Protein AF-A0A7T8JX07-F1 (afdb_monomer)

Radius of gyration: 22.48 Å; Cα contacts (8 Å, |Δi|>4): 194; chains: 1; bounding box: 48×42×62 Å

Secondary structure (DSSP, 8-state):
---PPPP-------PPPTTSHHHHHHHHHHHHHHHHHTTPEEETTEEE-STT-EEEGGGTEEEEEEEEEEEEEETTEEEEEEEEEEEEEESS-HHHHHHHHHHH-S-HHHHHHHHHTT-EEEETTTTEEEE-----SS--TT-EE---STT---EEHHHHHHTT-

Foldseek 3Di:
DPPDDDDDDDDDDDDDDPPDPVVQVVVVVVVVVVLVVVVFDDDPQWTWDPVPKDDDPVVQKIKTKTWDWDWDDDDPDIDIDIDIDIDIDGNDDLVNQLVVQVVVDVDSQVSSCVVQAQDWDADPLVRDIDHHNDDDPPDDQQDWDQDPPDPDGIDGNVVVSVVSD

Organism: Caligus rogercresseyi (NCBI:txid217165)

Mean predicted aligned error: 7.38 Å

InterPro domains:
  IPR003100 PAZ domain [PF02170] (105-160)
  IPR003100 PAZ domain [PS50821] (92-165)
  IPR036085 PAZ domain superfamily [SSF101690] (10-150)

Solvent-accessible surface area (backbone atoms only — not comparable to full-atom values): 10224 Å² total; per-residue (Å²): 133,88,82,72,86,79,86,82,87,86,75,93,85,75,85,83,47,93,84,39,72,66,43,58,52,51,52,52,53,51,50,50,54,52,42,52,72,70,67,34,42,71,54,94,89,29,37,27,28,74,87,70,45,46,76,40,74,96,73,42,32,33,37,22,46,32,37,44,66,49,77,45,77,54,96,93,44,82,44,76,48,78,41,87,40,69,50,79,41,69,66,69,50,72,67,59,54,43,52,51,27,43,74,74,31,99,50,40,65,64,41,35,48,73,71,41,54,74,39,79,48,71,42,85,66,76,61,48,74,46,68,34,83,76,80,74,86,88,64,55,61,80,40,67,47,76,43,99,58,92,89,42,70,62,44,34,49,54,64,55,52,66,77,58,100

Sequence (165 aa):
ADGKIIEVTMKFIRELSPMDYSYLQFFNIILRRCMEKLDLQVLDRNYYDPKAKIILNDLHLELWPGYVTSIRRHENELLLCCEISNKILRTDTVYVQLRSAAQSSGDVKSGAAKLLLGEIVITRYNNRTYKIDDIDWNSSPSSTFPVSIKKVTSIKFNSYVVLKE

pLDDT: mean 88.53, std 8.46, range [49.94, 96.88]

Structure (mmCIF, N/CA/C/O backbone):
data_AF-A0A7T8JX07-F1
#
_entry.id   AF-A0A7T8JX07-F1
#
loop_
_atom_site.group_PDB
_atom_site.id
_atom_site.type_symbol
_atom_site.label_atom_id
_atom_site.label_alt_id
_atom_site.label_comp_id
_atom_site.label_asym_id
_atom_site.label_entity_id
_atom_site.label_seq_id
_atom_site.pdbx_PDB_ins_code
_atom_site.Cartn_x
_atom_site.Cartn_y
_atom_site.Cartn_z
_atom_site.occupancy
_atom_site.B_iso_or_equiv
_atom_site.auth_seq_id
_atom_site.auth_comp_id
_atom_site.auth_asym_id
_atom_site.auth_atom_id
_atom_site.pdbx_PDB_model_num
ATOM 1 N N . ALA A 1 1 ? 10.298 -23.480 20.220 1.00 49.94 1 ALA A N 1
ATOM 2 C CA . ALA A 1 1 ? 9.208 -22.976 21.075 1.00 49.94 1 ALA A CA 1
ATOM 3 C C . ALA A 1 1 ? 9.449 -23.589 22.439 1.00 49.94 1 ALA A C 1
ATOM 5 O O . ALA A 1 1 ? 9.231 -24.779 22.603 1.00 49.94 1 ALA A O 1
ATOM 6 N N . ASP A 1 2 ? 10.032 -22.819 23.354 1.00 68.19 2 ASP A N 1
ATOM 7 C CA . ASP A 1 2 ? 10.810 -23.347 24.488 1.00 68.19 2 ASP A CA 1
ATOM 8 C C . ASP A 1 2 ? 9.966 -23.828 25.679 1.00 68.19 2 ASP A C 1
ATOM 10 O O . ASP A 1 2 ? 10.462 -23.853 26.799 1.00 68.19 2 ASP A O 1
ATOM 14 N N . GLY A 1 3 ? 8.687 -24.170 25.476 1.00 80.50 3 GLY A N 1
ATOM 15 C CA . GLY A 1 3 ? 7.824 -24.747 26.520 1.00 80.50 3 GLY A CA 1
ATOM 16 C C . GLY A 1 3 ? 7.677 -23.908 27.799 1.00 80.50 3 GLY A C 1
ATOM 17 O O . GLY A 1 3 ? 7.193 -24.413 28.806 1.00 80.50 3 GLY A O 1
ATOM 18 N N . LYS A 1 4 ? 8.112 -22.642 27.786 1.00 87.81 4 LYS A N 1
ATOM 19 C CA . LYS A 1 4 ? 8.086 -21.768 28.957 1.00 87.81 4 LYS A CA 1
ATOM 20 C C . LYS A 1 4 ? 6.655 -21.341 29.246 1.00 87.81 4 LYS A C 1
ATOM 22 O O . LYS A 1 4 ? 5.972 -20.810 28.372 1.00 87.81 4 LYS A O 1
ATOM 27 N N . ILE A 1 5 ? 6.237 -21.546 30.489 1.00 87.38 5 ILE A N 1
ATOM 28 C CA . ILE A 1 5 ? 4.977 -21.027 31.013 1.00 87.38 5 ILE A CA 1
ATOM 29 C C . ILE A 1 5 ? 5.135 -19.512 31.146 1.00 87.38 5 ILE A C 1
ATOM 31 O O . ILE A 1 5 ? 6.054 -19.035 31.811 1.00 87.38 5 ILE A O 1
ATOM 35 N N . ILE A 1 6 ? 4.268 -18.766 30.466 1.00 91.62 6 ILE A N 1
ATOM 36 C CA . ILE A 1 6 ? 4.226 -17.305 30.530 1.00 91.62 6 ILE A CA 1
ATOM 37 C C . ILE A 1 6 ? 3.048 -16.929 31.419 1.00 91.62 6 ILE A C 1
ATOM 39 O O . ILE A 1 6 ? 1.905 -17.256 31.105 1.00 91.62 6 ILE A O 1
ATOM 43 N N . GLU A 1 7 ? 3.329 -16.233 32.515 1.00 92.38 7 GLU A N 1
ATOM 44 C CA . GLU A 1 7 ? 2.297 -15.617 33.340 1.00 92.38 7 GLU A CA 1
ATOM 45 C C . GLU A 1 7 ? 1.937 -14.245 32.755 1.00 92.38 7 GLU A C 1
ATOM 47 O O . GLU A 1 7 ? 2.807 -13.399 32.540 1.00 92.38 7 GLU A O 1
ATOM 52 N N . VAL A 1 8 ? 0.653 -14.031 32.462 1.00 94.25 8 VAL A N 1
ATOM 53 C CA . VAL A 1 8 ? 0.137 -12.760 31.939 1.00 94.25 8 VAL A CA 1
ATOM 54 C C . VAL A 1 8 ? -0.800 -12.151 32.974 1.00 94.25 8 VAL A C 1
ATOM 56 O O . VAL A 1 8 ? -1.924 -12.614 33.153 1.00 94.25 8 VAL A O 1
ATOM 59 N N . THR A 1 9 ? -0.353 -11.087 33.638 1.00 94.12 9 THR A N 1
ATOM 60 C CA . THR A 1 9 ? -1.175 -10.338 34.595 1.00 94.12 9 THR A CA 1
ATOM 61 C C . THR A 1 9 ? -1.879 -9.183 33.887 1.00 94.12 9 THR A C 1
ATOM 63 O O . THR A 1 9 ? -1.238 -8.244 33.415 1.00 94.12 9 THR A O 1
ATOM 66 N N . MET A 1 10 ? -3.210 -9.220 33.827 1.00 95.50 10 MET A N 1
ATOM 67 C CA . MET A 1 10 ? -4.017 -8.112 33.310 1.00 95.50 10 MET A CA 1
ATOM 68 C C . MET A 1 10 ? -4.451 -7.204 34.458 1.00 95.50 10 MET A C 1
ATOM 70 O O . MET A 1 10 ? -5.123 -7.646 35.387 1.00 95.50 10 MET A O 1
ATOM 74 N N . LYS A 1 11 ? -4.081 -5.923 34.387 1.00 96.44 11 LYS A N 1
ATOM 75 C CA . LYS A 1 11 ? -4.488 -4.905 35.359 1.00 96.44 11 LYS A CA 1
ATOM 76 C C . LYS A 1 11 ? -5.385 -3.880 34.681 1.00 96.44 11 LYS A C 1
ATOM 78 O O . LYS A 1 11 ? -5.028 -3.331 33.641 1.00 96.44 11 LYS A O 1
ATOM 83 N N . PHE A 1 12 ? -6.524 -3.589 35.297 1.00 95.50 12 PHE A N 1
ATOM 84 C CA . PHE A 1 12 ? -7.355 -2.463 34.893 1.00 95.50 12 PHE A CA 1
ATOM 85 C C . PHE A 1 12 ? -6.611 -1.143 35.149 1.00 95.50 12 PHE A C 1
ATOM 87 O O . PHE A 1 12 ? -6.107 -0.916 36.250 1.00 95.50 12 PHE A O 1
ATOM 94 N N . ILE A 1 13 ? -6.521 -0.292 34.124 1.00 93.00 13 ILE A N 1
ATOM 95 C CA . ILE A 1 13 ? -5.838 1.008 34.206 1.00 93.00 13 ILE A CA 1
ATOM 96 C C . ILE A 1 13 ? -6.867 2.133 34.318 1.00 93.00 13 ILE A C 1
ATOM 98 O O . ILE A 1 13 ? -6.846 2.880 35.291 1.00 93.00 13 ILE A O 1
ATOM 102 N N . ARG A 1 14 ? -7.743 2.265 33.315 1.00 92.44 14 ARG A N 1
ATOM 103 C CA . ARG A 1 14 ? -8.800 3.281 33.254 1.00 92.44 14 ARG A CA 1
ATOM 104 C C . ARG A 1 14 ? -9.841 2.939 32.193 1.00 92.44 14 ARG A C 1
ATOM 106 O O . ARG A 1 14 ? -9.555 2.171 31.274 1.00 92.44 14 ARG A O 1
ATOM 113 N N . GLU A 1 15 ? -10.990 3.596 32.273 1.00 90.19 15 GLU A N 1
ATOM 114 C CA . GLU A 1 15 ? -11.918 3.716 31.149 1.00 90.19 15 GLU A CA 1
ATOM 115 C C . GLU A 1 15 ? -11.425 4.798 30.177 1.00 90.19 15 GLU A C 1
ATOM 117 O O . GLU A 1 15 ? -10.836 5.801 30.590 1.00 90.19 15 GLU A O 1
ATOM 122 N N . LEU A 1 16 ? -11.620 4.580 28.874 1.00 88.56 16 LEU A N 1
ATOM 123 C CA . LEU A 1 16 ? -11.267 5.559 27.845 1.00 88.56 16 LEU A CA 1
ATOM 124 C C . LEU A 1 16 ? -12.410 6.558 27.678 1.00 88.56 16 LEU A C 1
ATOM 126 O O . LEU A 1 16 ? -13.520 6.172 27.306 1.00 88.56 16 LEU A O 1
ATOM 130 N N . SER A 1 17 ? -12.127 7.840 27.902 1.00 85.81 17 SER A N 1
ATOM 131 C CA . SER A 1 17 ? -13.096 8.902 27.649 1.00 85.81 17 SER A CA 1
ATOM 132 C C . SER A 1 17 ? -13.247 9.129 26.141 1.00 85.81 17 SER A C 1
ATOM 134 O O . SER A 1 17 ? -12.245 9.122 25.425 1.00 85.81 17 SER A O 1
ATOM 136 N N . PRO A 1 18 ? -14.451 9.448 25.635 1.00 81.25 18 PRO A N 1
ATOM 137 C CA . PRO A 1 18 ? -14.637 9.896 24.253 1.00 81.25 18 PRO A CA 1
ATOM 138 C C . PRO A 1 18 ? -13.848 11.166 23.881 1.00 81.25 18 PRO A C 1
ATOM 140 O O . PRO A 1 18 ? -13.781 11.526 22.706 1.00 81.25 18 PRO A O 1
ATOM 143 N N . MET A 1 19 ? -13.306 11.886 24.872 1.00 81.31 19 MET A N 1
ATOM 144 C CA . MET A 1 19 ? -12.430 13.049 24.675 1.00 81.31 19 MET A CA 1
ATOM 145 C C . MET A 1 19 ? -10.942 12.674 24.582 1.00 81.31 19 MET A C 1
ATOM 147 O O . MET A 1 19 ? -10.128 13.504 24.181 1.00 81.31 19 MET A O 1
ATOM 151 N N . ASP A 1 20 ? -10.563 11.444 24.945 1.00 84.62 20 ASP A N 1
ATOM 152 C CA . ASP A 1 20 ? -9.182 10.980 24.835 1.00 84.62 20 ASP A CA 1
ATOM 153 C C . ASP A 1 20 ? -8.816 10.736 23.363 1.00 84.62 20 ASP A C 1
ATOM 155 O O . ASP A 1 20 ? -9.525 1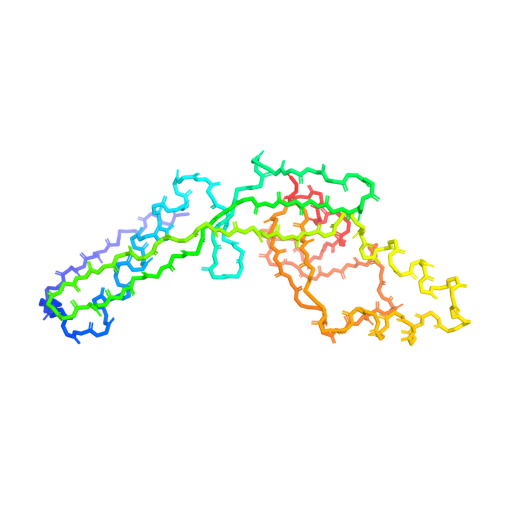0.047 22.629 1.00 84.62 20 ASP A O 1
ATOM 159 N N . TYR A 1 21 ? -7.632 11.185 22.941 1.00 82.94 21 TYR A N 1
ATOM 160 C CA . TYR A 1 21 ? -7.110 10.890 21.599 1.00 82.94 21 TYR A CA 1
ATOM 161 C C . TYR A 1 21 ? -7.006 9.375 21.322 1.00 82.94 21 TYR A C 1
ATOM 163 O O . TYR A 1 21 ? -7.263 8.906 20.210 1.00 82.94 21 TYR A O 1
ATOM 171 N N . SER A 1 22 ? -6.694 8.588 22.358 1.00 88.25 22 SER A N 1
ATOM 172 C CA . SER A 1 22 ? -6.631 7.123 22.292 1.00 88.25 22 SER A CA 1
ATOM 173 C C . SER A 1 22 ? -7.963 6.475 21.897 1.00 88.25 22 SER A C 1
ATOM 175 O O . SER A 1 22 ? -7.957 5.366 21.363 1.00 88.25 22 SER A O 1
ATOM 177 N N . TYR A 1 23 ? -9.093 7.162 22.103 1.00 89.00 23 TYR A N 1
ATOM 178 C CA . TYR A 1 23 ? -10.414 6.689 21.696 1.00 89.00 23 TYR A CA 1
ATOM 179 C C . TYR A 1 23 ? -10.508 6.574 20.167 1.00 89.00 23 TYR A C 1
ATOM 181 O O . TYR A 1 23 ? -10.840 5.515 19.638 1.00 89.00 23 TYR A O 1
ATOM 189 N N . LEU A 1 24 ? -10.096 7.614 19.431 1.00 89.38 24 LEU A N 1
ATOM 190 C CA . LEU A 1 24 ? -10.064 7.588 17.962 1.00 89.38 24 LEU A CA 1
ATOM 191 C C . LEU A 1 24 ? -9.072 6.554 17.426 1.00 89.38 24 LEU A C 1
ATOM 193 O O . LEU A 1 24 ? -9.341 5.885 16.428 1.00 89.38 24 LEU A O 1
ATOM 197 N N . GLN A 1 25 ? -7.923 6.399 18.086 1.00 90.50 25 GLN A N 1
ATOM 198 C CA . GLN A 1 25 ? -6.931 5.397 17.699 1.00 90.50 25 GLN A CA 1
ATOM 199 C C . GLN A 1 25 ? -7.504 3.976 17.778 1.00 90.50 25 GLN A C 1
ATOM 201 O O . GLN A 1 25 ? -7.294 3.183 16.860 1.00 90.50 25 GLN A O 1
ATOM 206 N N . PHE A 1 26 ? -8.260 3.666 18.833 1.00 91.56 26 PHE A N 1
ATOM 207 C CA . PHE A 1 26 ? -8.926 2.376 18.991 1.00 91.56 26 PHE A CA 1
ATOM 208 C C . PHE A 1 26 ? -9.884 2.077 17.828 1.00 91.56 26 PHE A C 1
ATOM 210 O O . PHE A 1 26 ? -9.780 1.017 17.206 1.00 91.56 26 PHE A O 1
ATOM 217 N N . PHE A 1 27 ? -10.746 3.029 17.460 1.00 92.50 27 PHE A N 1
ATOM 218 C CA . PHE A 1 27 ? -11.658 2.844 16.327 1.00 92.50 27 PHE A CA 1
ATOM 219 C C . PHE A 1 27 ? -10.932 2.747 14.984 1.00 92.50 27 PHE A C 1
ATOM 221 O O . PHE A 1 27 ? -11.317 1.927 14.154 1.00 92.50 27 PHE A O 1
ATOM 228 N N . ASN A 1 28 ? -9.844 3.495 14.778 1.00 91.62 28 ASN A N 1
ATOM 229 C CA . ASN A 1 28 ? -9.017 3.346 13.577 1.00 91.62 28 ASN A CA 1
ATOM 230 C C . ASN A 1 28 ? -8.405 1.937 13.468 1.00 91.62 28 ASN A C 1
ATOM 232 O O . ASN A 1 28 ? -8.349 1.377 12.373 1.00 91.62 28 ASN A O 1
ATOM 236 N N . ILE A 1 29 ? -7.986 1.332 14.588 1.00 92.56 29 ILE A N 1
ATOM 237 C CA . ILE A 1 29 ? -7.481 -0.052 14.610 1.00 92.56 29 ILE A CA 1
ATOM 238 C C . ILE A 1 29 ? -8.594 -1.043 14.250 1.00 92.56 29 ILE A C 1
ATOM 240 O O . ILE A 1 29 ? -8.355 -1.969 13.473 1.00 92.56 29 ILE A O 1
ATOM 244 N N . ILE A 1 30 ? -9.803 -0.855 14.788 1.00 93.88 30 ILE A N 1
ATOM 245 C CA . ILE A 1 30 ? -10.958 -1.699 14.448 1.00 93.88 30 ILE A CA 1
ATOM 246 C C . ILE A 1 30 ? -11.290 -1.570 12.964 1.00 93.88 30 ILE A C 1
ATOM 248 O O . ILE A 1 30 ? -11.378 -2.585 12.277 1.00 93.88 30 ILE A O 1
ATOM 252 N N . LEU A 1 31 ? -11.422 -0.342 12.460 1.00 93.38 31 LEU A N 1
ATOM 253 C CA . LEU A 1 31 ? -11.761 -0.086 11.065 1.00 93.38 31 LEU A CA 1
ATOM 254 C C . LEU A 1 31 ? -10.740 -0.718 10.122 1.00 93.38 31 LEU A C 1
ATOM 256 O O . LEU A 1 31 ? -11.128 -1.398 9.177 1.00 93.38 31 LEU A O 1
ATOM 260 N N . ARG A 1 32 ? -9.445 -0.569 10.418 1.00 91.50 32 ARG A N 1
ATOM 261 C CA . ARG A 1 32 ? -8.381 -1.204 9.638 1.00 91.50 32 ARG A CA 1
ATOM 262 C C . ARG A 1 32 ? -8.547 -2.722 9.575 1.00 91.50 32 ARG A C 1
ATOM 264 O O . ARG A 1 32 ? -8.473 -3.286 8.490 1.00 91.50 32 ARG A O 1
ATOM 271 N N . ARG A 1 33 ? -8.835 -3.377 10.705 1.00 93.12 33 ARG A N 1
ATOM 272 C CA . ARG A 1 33 ? -9.098 -4.827 10.735 1.00 93.12 33 ARG A CA 1
ATOM 273 C C . ARG A 1 33 ? -10.342 -5.209 9.933 1.00 93.12 33 ARG A C 1
ATOM 275 O O . ARG A 1 33 ? -10.347 -6.260 9.302 1.00 93.12 33 ARG A O 1
ATOM 282 N N . CYS A 1 34 ? -11.392 -4.389 9.960 1.00 94.06 34 CYS A N 1
ATOM 283 C CA . CYS A 1 34 ? -12.586 -4.617 9.145 1.00 94.06 34 CYS A CA 1
ATOM 284 C C . CYS A 1 34 ? -12.256 -4.538 7.650 1.00 94.06 34 CYS A C 1
ATOM 286 O O . CYS A 1 34 ? -12.617 -5.446 6.911 1.00 94.06 34 CYS A O 1
ATOM 288 N N . MET A 1 35 ? -11.518 -3.511 7.223 1.00 93.25 35 MET A N 1
ATOM 289 C CA . MET A 1 35 ? -11.109 -3.341 5.825 1.00 93.25 35 MET A CA 1
ATOM 290 C C . MET A 1 35 ? -10.177 -4.465 5.350 1.00 93.25 35 MET A C 1
ATOM 292 O O . MET A 1 35 ? -10.360 -4.984 4.255 1.00 93.25 35 MET A O 1
ATOM 296 N N . GLU A 1 36 ? -9.242 -4.908 6.198 1.00 89.88 36 GLU A N 1
ATOM 297 C CA . GLU A 1 36 ? -8.387 -6.073 5.924 1.00 89.88 36 GLU A CA 1
ATOM 298 C C . GLU A 1 36 ? -9.218 -7.362 5.757 1.00 89.88 36 GLU A C 1
ATOM 300 O O . GLU A 1 36 ? -8.915 -8.187 4.899 1.00 89.88 36 GLU A O 1
ATOM 305 N N . LYS A 1 37 ? -10.305 -7.536 6.526 1.00 93.88 37 LYS A N 1
ATOM 306 C CA . LYS A 1 37 ? -11.224 -8.682 6.380 1.00 93.88 37 LYS A CA 1
ATOM 307 C C . LYS A 1 37 ? -12.128 -8.612 5.149 1.00 93.88 37 LYS A C 1
ATOM 309 O O . LYS A 1 37 ? -12.626 -9.653 4.729 1.00 93.88 37 LYS A O 1
ATOM 314 N N . LEU A 1 38 ? -12.337 -7.423 4.589 1.00 92.75 38 LEU A N 1
ATOM 315 C CA . LEU A 1 38 ? -12.984 -7.241 3.287 1.00 92.75 38 LEU A CA 1
ATOM 316 C C . LEU A 1 38 ? -12.028 -7.530 2.121 1.00 92.75 38 LEU A C 1
ATOM 318 O O . LEU A 1 38 ? -12.415 -7.355 0.972 1.00 92.75 38 LEU A O 1
ATOM 322 N N . ASP A 1 39 ? -10.800 -7.970 2.416 1.00 91.19 39 ASP A N 1
ATOM 323 C CA . ASP A 1 39 ? -9.758 -8.272 1.433 1.00 91.19 39 ASP A CA 1
ATOM 324 C C . ASP A 1 39 ? -9.354 -7.053 0.585 1.00 91.19 39 ASP A C 1
ATOM 326 O O . ASP A 1 39 ? -8.846 -7.169 -0.531 1.00 91.19 39 ASP A O 1
ATOM 330 N N . LEU A 1 40 ? -9.558 -5.855 1.147 1.00 92.69 40 LEU A N 1
ATOM 331 C CA . LEU A 1 40 ? -9.061 -4.610 0.584 1.00 92.69 40 LEU A CA 1
ATOM 332 C C . LEU A 1 40 ? -7.598 -4.419 0.967 1.00 92.69 40 LEU A C 1
ATOM 334 O O . LEU A 1 40 ? -7.175 -4.673 2.100 1.00 92.69 40 LEU A O 1
ATOM 338 N N . GLN A 1 41 ? -6.822 -3.895 0.030 1.00 89.94 41 GLN A N 1
ATOM 339 C CA . GLN A 1 41 ? -5.415 -3.612 0.244 1.00 89.94 41 GLN A CA 1
ATOM 340 C C . GLN A 1 41 ? -5.199 -2.161 0.638 1.00 89.94 41 GLN A C 1
ATOM 342 O O . GLN A 1 41 ? -5.689 -1.233 -0.007 1.00 89.94 41 GLN A O 1
ATOM 347 N N . VAL A 1 42 ? -4.414 -1.973 1.697 1.00 89.50 42 VAL A N 1
ATOM 348 C CA . VAL A 1 42 ? -3.962 -0.648 2.110 1.00 89.50 42 VAL A CA 1
ATOM 349 C C . VAL A 1 42 ? -2.932 -0.153 1.110 1.00 89.50 42 VAL A C 1
ATOM 351 O O . VAL A 1 42 ? -1.876 -0.768 0.946 1.00 89.50 42 VAL A O 1
ATOM 354 N N . LEU A 1 43 ? -3.209 0.993 0.501 1.00 88.69 43 LEU A N 1
ATOM 355 C CA . LEU A 1 43 ? -2.238 1.725 -0.290 1.00 88.69 43 LEU A CA 1
ATOM 356 C C . LEU A 1 43 ? -2.186 3.169 0.208 1.00 88.69 43 LEU A C 1
ATOM 358 O O . LEU A 1 43 ? -3.168 3.910 0.130 1.00 88.69 43 LEU A O 1
ATOM 362 N N . ASP A 1 44 ? -1.026 3.544 0.747 1.00 84.81 44 ASP A N 1
ATOM 363 C CA . ASP A 1 44 ? -0.843 4.738 1.578 1.00 84.81 44 ASP A CA 1
ATOM 364 C C . ASP A 1 44 ? -1.773 4.735 2.812 1.00 84.81 44 ASP A C 1
ATOM 366 O O . ASP A 1 44 ? -1.554 3.947 3.735 1.00 84.81 44 ASP A O 1
ATOM 370 N N . ARG A 1 45 ? -2.818 5.572 2.841 1.00 86.00 45 ARG A N 1
ATOM 371 C CA . ARG A 1 45 ? -3.784 5.667 3.957 1.00 86.00 45 ARG A CA 1
ATOM 372 C C . ARG A 1 45 ? -5.192 5.191 3.603 1.00 86.00 45 ARG A C 1
ATOM 374 O O . ARG A 1 45 ? -6.087 5.279 4.439 1.00 86.00 45 ARG A O 1
ATOM 381 N N . ASN A 1 46 ? -5.375 4.698 2.382 1.00 93.25 46 ASN A N 1
ATOM 382 C CA . ASN A 1 46 ? -6.676 4.347 1.822 1.00 93.25 46 ASN A CA 1
ATOM 383 C C . ASN A 1 46 ? -6.709 2.866 1.439 1.00 93.25 46 ASN A C 1
ATOM 385 O O . ASN A 1 46 ? -5.670 2.205 1.380 1.00 93.25 46 ASN A O 1
ATOM 389 N N . TYR A 1 47 ? -7.906 2.357 1.175 1.00 94.75 47 TYR A N 1
ATOM 390 C CA . TYR A 1 47 ? -8.145 0.940 0.928 1.00 94.75 47 TYR A CA 1
ATOM 391 C C . TYR A 1 47 ? -8.665 0.752 -0.489 1.00 94.75 47 TYR A C 1
ATOM 393 O O . TYR A 1 47 ? -9.632 1.406 -0.865 1.00 94.75 47 TYR A O 1
ATOM 401 N N . TYR A 1 48 ? -8.051 -0.131 -1.269 1.00 95.56 48 TYR A N 1
ATOM 402 C CA . TYR A 1 48 ? -8.441 -0.384 -2.657 1.00 95.56 48 TYR A CA 1
ATOM 403 C C . TYR A 1 48 ? -8.572 -1.876 -2.921 1.00 95.56 48 TYR A C 1
ATOM 405 O O . TYR A 1 48 ? -7.923 -2.687 -2.262 1.00 95.56 48 TYR A O 1
ATOM 413 N N . ASP A 1 49 ? -9.400 -2.226 -3.897 1.00 94.94 49 ASP A N 1
ATOM 414 C CA . ASP A 1 49 ? -9.626 -3.591 -4.347 1.00 94.94 49 ASP A CA 1
ATOM 415 C C . ASP A 1 49 ? -8.847 -3.854 -5.653 1.00 94.94 49 ASP A C 1
ATOM 417 O O . ASP A 1 49 ? -9.253 -3.402 -6.729 1.00 94.94 49 ASP A O 1
ATOM 421 N N . PRO A 1 50 ? -7.728 -4.600 -5.600 1.00 91.81 50 PRO A N 1
ATOM 422 C CA . PRO A 1 50 ? -6.973 -4.967 -6.793 1.00 91.81 50 PRO A CA 1
ATOM 423 C C . PRO A 1 50 ? -7.669 -6.049 -7.627 1.00 91.81 50 PRO A C 1
ATOM 425 O O . PRO A 1 50 ? -7.322 -6.229 -8.797 1.00 91.81 50 PRO A O 1
ATOM 428 N N . LYS A 1 51 ? -8.600 -6.815 -7.039 1.00 92.19 51 LYS A N 1
ATOM 429 C CA . LYS A 1 51 ? -9.334 -7.887 -7.729 1.00 92.19 51 LYS A CA 1
ATOM 430 C C . LYS A 1 51 ? -10.412 -7.301 -8.628 1.00 92.19 51 LYS A C 1
ATOM 432 O O . LYS A 1 51 ? -10.616 -7.805 -9.728 1.00 92.19 51 LYS A O 1
ATOM 437 N N . ALA A 1 52 ? -11.025 -6.201 -8.201 1.00 94.75 52 ALA A N 1
ATOM 438 C CA . ALA A 1 52 ? -11.983 -5.426 -8.985 1.00 94.75 52 ALA A CA 1
ATOM 439 C C . ALA A 1 52 ? -11.323 -4.381 -9.912 1.00 94.75 52 ALA A C 1
ATOM 441 O O . ALA A 1 52 ? -11.973 -3.417 -10.322 1.00 94.75 52 ALA A O 1
ATOM 442 N N . LYS A 1 53 ? -10.031 -4.533 -10.241 1.00 95.06 53 LYS A N 1
ATOM 443 C CA . LYS A 1 53 ? -9.320 -3.568 -11.087 1.00 95.06 53 LYS A CA 1
ATOM 444 C C . LYS A 1 53 ? -9.901 -3.489 -12.498 1.00 95.06 53 LYS A C 1
ATOM 446 O O . LYS A 1 53 ? -10.232 -4.500 -13.117 1.00 95.06 53 LYS A O 1
ATOM 451 N N . ILE A 1 54 ? -9.915 -2.280 -13.040 1.00 96.69 54 ILE A N 1
ATOM 452 C CA . ILE A 1 54 ? -10.303 -1.991 -14.421 1.00 96.69 54 ILE A CA 1
ATOM 453 C C . ILE A 1 54 ? -9.033 -1.669 -15.203 1.00 96.69 54 ILE A C 1
ATOM 455 O O . ILE A 1 54 ? -8.249 -0.820 -14.786 1.00 96.69 54 ILE A O 1
ATOM 459 N N . ILE A 1 55 ? -8.812 -2.345 -16.329 1.00 95.88 55 ILE A N 1
ATOM 460 C CA . ILE A 1 55 ? -7.621 -2.151 -17.163 1.00 95.88 55 ILE A CA 1
ATOM 461 C C . ILE A 1 55 ? -8.000 -1.322 -18.391 1.00 95.88 55 ILE A C 1
ATOM 463 O O . ILE A 1 55 ? -8.902 -1.692 -19.139 1.00 95.88 55 ILE A O 1
ATOM 467 N N . LEU A 1 56 ? -7.284 -0.220 -18.607 1.00 95.12 56 LEU A N 1
ATOM 468 C CA . LEU A 1 56 ? -7.396 0.650 -19.774 1.00 95.12 56 LEU A CA 1
ATOM 469 C C . LEU A 1 56 ? -6.152 0.456 -20.648 1.00 95.12 56 LEU A C 1
ATOM 471 O O . LEU A 1 56 ? -5.184 1.215 -20.555 1.00 95.12 56 LEU A O 1
ATOM 475 N N . ASN A 1 57 ? -6.171 -0.594 -21.474 1.00 92.81 57 ASN A N 1
ATOM 476 C CA . ASN A 1 57 ? -5.012 -1.016 -22.272 1.00 92.81 57 ASN A CA 1
ATOM 477 C C . ASN A 1 57 ? -4.491 0.093 -23.195 1.00 92.81 57 ASN A C 1
ATOM 479 O O . ASN A 1 57 ? -3.284 0.314 -23.241 1.00 92.81 57 ASN A O 1
ATOM 483 N N . ASP A 1 58 ? -5.393 0.825 -23.852 1.00 93.69 58 ASP A N 1
ATOM 484 C CA . ASP A 1 58 ? -5.042 1.885 -24.810 1.00 93.69 58 ASP A CA 1
ATOM 485 C C . ASP A 1 58 ? -4.315 3.071 -24.156 1.00 93.69 58 ASP A C 1
ATOM 487 O O . ASP A 1 58 ? -3.630 3.835 -24.830 1.00 93.69 58 ASP A O 1
ATOM 491 N N . LEU A 1 59 ? -4.455 3.227 -22.836 1.00 93.19 59 LEU A N 1
ATOM 492 C CA . LEU A 1 59 ? -3.828 4.297 -22.059 1.00 93.19 59 LEU A CA 1
ATOM 493 C C . LEU A 1 59 ? -2.655 3.807 -21.204 1.00 93.19 59 LEU A C 1
ATOM 495 O O . LEU A 1 59 ? -2.038 4.614 -20.513 1.00 93.19 59 LEU A O 1
ATOM 499 N N . HIS A 1 60 ? -2.357 2.504 -21.211 1.00 93.50 60 HIS A N 1
ATOM 500 C CA . HIS A 1 60 ? -1.384 1.883 -20.308 1.00 93.50 60 HIS A CA 1
ATOM 501 C C . HIS A 1 60 ? -1.661 2.181 -18.820 1.00 93.50 60 HIS A C 1
ATOM 503 O O . HIS A 1 60 ? -0.745 2.441 -18.027 1.00 93.50 60 HIS A O 1
ATOM 509 N N . LEU A 1 61 ? -2.942 2.149 -18.432 1.00 95.50 61 LEU A N 1
ATOM 510 C CA . LEU A 1 61 ? -3.405 2.415 -17.069 1.00 95.50 61 LEU A CA 1
ATOM 511 C C . LEU A 1 61 ? -4.249 1.264 -16.518 1.00 95.50 61 LEU A C 1
ATOM 513 O O . LEU A 1 61 ? -4.950 0.563 -17.242 1.00 95.50 61 LEU A O 1
ATOM 517 N N . GLU A 1 62 ? -4.235 1.122 -15.201 1.00 95.25 62 GLU A N 1
ATOM 518 C CA . GLU A 1 62 ? -5.211 0.342 -14.451 1.00 95.25 62 GLU A CA 1
ATOM 519 C C . GLU A 1 62 ? -5.777 1.188 -13.306 1.00 95.25 62 GLU A C 1
ATOM 521 O O . GLU A 1 62 ? -5.079 2.009 -12.705 1.00 95.25 62 GLU A O 1
ATOM 526 N N . LEU A 1 63 ? -7.057 0.991 -13.015 1.00 96.06 63 LEU A N 1
ATOM 527 C CA . LEU A 1 63 ? -7.780 1.674 -11.955 1.00 96.06 63 LEU A CA 1
ATOM 528 C C . LEU A 1 63 ? -8.187 0.655 -10.910 1.00 96.06 63 LEU A C 1
ATOM 530 O O . LEU A 1 63 ? -8.806 -0.356 -11.236 1.00 96.06 63 LEU A O 1
ATOM 534 N N . TRP A 1 64 ? -7.840 0.922 -9.660 1.00 95.81 64 TRP A N 1
ATOM 535 C CA . TRP A 1 64 ? -8.294 0.127 -8.530 1.00 95.81 64 TRP A CA 1
ATOM 536 C C . TRP A 1 64 ? -9.373 0.921 -7.798 1.00 95.81 64 TRP A C 1
ATOM 538 O O . TRP A 1 64 ? -9.058 1.985 -7.249 1.00 95.81 64 TRP A O 1
ATOM 548 N N . PRO A 1 65 ? -10.631 0.453 -7.798 1.00 96.88 65 PRO A N 1
ATOM 549 C CA . PRO A 1 65 ? -11.678 1.080 -7.010 1.00 96.88 65 PRO A CA 1
ATOM 550 C C . PRO A 1 65 ? -11.398 0.875 -5.522 1.00 96.88 65 PRO A C 1
ATOM 552 O O . PRO A 1 65 ? -10.765 -0.097 -5.112 1.00 96.88 65 PRO A O 1
ATOM 555 N N . GLY A 1 66 ? -11.853 1.802 -4.694 1.00 96.06 66 GLY A N 1
ATOM 556 C CA . GLY A 1 66 ? -11.587 1.760 -3.270 1.00 96.06 66 GLY A CA 1
ATOM 557 C C . GLY A 1 66 ? -12.299 2.850 -2.497 1.00 96.06 66 GLY A C 1
ATOM 558 O O . GLY A 1 66 ? -13.214 3.511 -2.990 1.00 96.06 66 GLY A O 1
ATOM 559 N N . TYR A 1 67 ? -11.850 3.022 -1.262 1.00 95.69 67 TYR A N 1
ATOM 560 C CA . TYR A 1 67 ? -12.480 3.877 -0.280 1.00 95.69 67 TY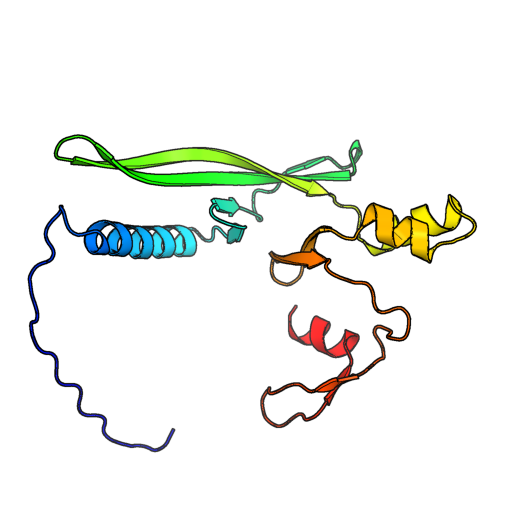R A CA 1
ATOM 561 C C . TYR A 1 67 ? -11.446 4.713 0.465 1.00 95.69 67 TYR A C 1
ATOM 563 O O . TYR A 1 67 ? -10.416 4.216 0.938 1.00 95.69 67 TYR A O 1
ATOM 571 N N . VAL A 1 68 ? -11.764 5.994 0.614 1.00 95.25 68 VAL A N 1
ATOM 572 C CA . VAL A 1 68 ? -11.131 6.882 1.587 1.00 95.25 68 VAL A CA 1
ATOM 573 C C . VAL A 1 68 ? -12.025 6.887 2.813 1.00 95.25 68 VAL A C 1
ATOM 575 O O . VAL A 1 68 ? -13.214 7.191 2.729 1.00 95.25 68 VAL A O 1
ATOM 578 N N . THR A 1 69 ? -11.460 6.534 3.961 1.00 93.56 69 THR A N 1
ATOM 579 C CA . THR A 1 69 ? -12.221 6.439 5.207 1.00 93.56 69 THR A CA 1
ATOM 580 C C . THR A 1 69 ? -11.648 7.376 6.252 1.00 93.56 69 THR A C 1
ATOM 582 O O . THR A 1 69 ? -10.434 7.406 6.456 1.00 93.56 69 THR A O 1
ATOM 585 N N . SER A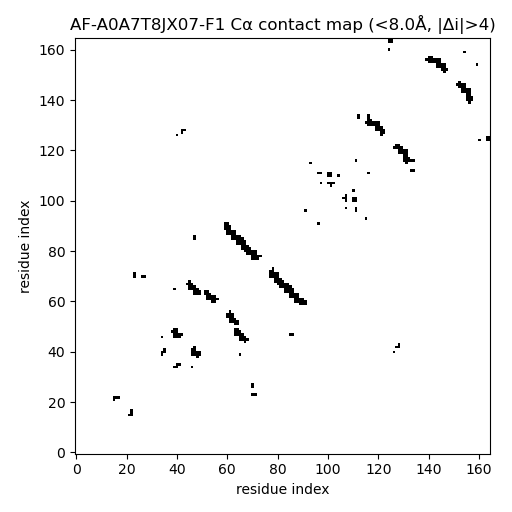 1 70 ? -12.504 8.105 6.960 1.00 92.19 70 SER A N 1
ATOM 586 C CA . SER A 1 70 ? -12.086 8.972 8.060 1.00 92.19 70 SER A CA 1
ATOM 587 C C . SER A 1 70 ? -13.056 8.840 9.218 1.00 92.19 70 SER A C 1
ATOM 589 O O . SER A 1 70 ? -14.247 9.077 9.061 1.00 92.19 70 SER A O 1
ATOM 591 N N . ILE A 1 71 ? -12.539 8.479 10.389 1.00 91.56 71 ILE A N 1
ATOM 592 C CA . ILE A 1 71 ? -13.311 8.515 11.626 1.00 91.56 71 ILE A CA 1
ATOM 593 C C . ILE A 1 71 ? -13.052 9.855 12.296 1.00 91.56 71 ILE A C 1
ATOM 595 O O . ILE A 1 71 ? -11.901 10.201 12.585 1.00 91.56 71 ILE A O 1
ATOM 599 N N . ARG A 1 72 ? -14.119 10.610 12.546 1.00 89.31 72 ARG A N 1
ATOM 600 C CA . ARG A 1 72 ? -14.045 11.900 13.230 1.00 89.31 72 ARG A CA 1
ATOM 601 C C . ARG A 1 72 ? -15.181 12.033 14.218 1.00 89.31 72 ARG A C 1
ATOM 603 O O . ARG A 1 72 ? -16.264 11.488 14.035 1.00 89.31 72 ARG A O 1
ATOM 610 N N . ARG A 1 73 ? -14.919 12.801 15.265 1.00 86.25 73 ARG A N 1
ATOM 611 C CA . ARG A 1 73 ? -15.970 13.250 16.161 1.00 86.25 73 ARG A CA 1
ATOM 612 C C . ARG A 1 73 ? -16.662 14.457 15.539 1.00 86.25 73 ARG A C 1
ATOM 614 O O . ARG A 1 73 ? -15.983 15.397 15.127 1.00 86.25 73 ARG A O 1
ATOM 621 N N . HIS A 1 74 ? -17.983 14.424 15.502 1.00 88.25 74 HIS A N 1
ATOM 622 C CA . HIS A 1 74 ? -18.811 15.561 15.139 1.00 88.25 74 HIS A CA 1
ATOM 623 C C . HIS A 1 74 ? -19.791 15.802 16.284 1.00 88.25 74 HIS A C 1
ATOM 625 O O . HIS A 1 74 ? -20.565 14.915 16.633 1.00 88.25 74 HIS A O 1
ATOM 631 N N . GLU A 1 75 ? -19.700 16.976 16.911 1.00 85.38 75 GLU A N 1
ATOM 632 C CA . GLU A 1 75 ? -20.453 17.317 18.124 1.00 85.38 75 GLU A CA 1
ATOM 633 C C . GLU A 1 75 ? -20.283 16.251 19.232 1.00 85.38 75 GLU A C 1
ATOM 635 O O . GLU A 1 75 ? -19.203 16.100 19.823 1.00 85.38 75 GLU A O 1
ATOM 640 N N . ASN A 1 76 ? -21.342 15.486 19.496 1.00 80.50 76 ASN A N 1
ATOM 641 C CA . ASN A 1 76 ? -21.400 14.468 20.539 1.00 80.50 76 ASN A CA 1
ATOM 642 C C . ASN A 1 76 ? -21.287 13.035 20.007 1.00 80.50 76 ASN A C 1
ATOM 644 O O . ASN A 1 76 ? -21.311 12.100 20.805 1.00 80.50 76 ASN A O 1
ATOM 648 N N . GLU A 1 77 ? -21.107 12.857 18.699 1.00 85.75 77 GLU A N 1
ATOM 649 C CA . GLU A 1 77 ? -21.114 11.546 18.056 1.00 85.75 77 GLU A CA 1
ATOM 650 C C . GLU A 1 77 ? -19.807 11.250 17.321 1.00 85.75 77 GLU A C 1
ATOM 652 O O . GLU A 1 77 ? -19.061 12.139 16.896 1.00 85.75 77 GLU A O 1
ATOM 657 N N . LEU A 1 78 ? -19.520 9.958 17.183 1.00 88.19 78 LEU A N 1
ATOM 658 C CA . LEU A 1 78 ? -18.413 9.463 16.383 1.00 88.19 78 LEU A CA 1
ATOM 659 C C . LEU A 1 78 ? -18.949 9.035 15.021 1.00 88.19 78 LEU A C 1
ATOM 661 O O . LEU A 1 78 ? -19.731 8.093 14.931 1.00 88.19 78 LEU A O 1
ATOM 665 N N . LEU A 1 79 ? -18.494 9.703 13.967 1.00 92.81 79 LEU A N 1
ATOM 666 C CA . LEU A 1 79 ? -18.928 9.438 12.604 1.00 92.81 79 LEU A CA 1
ATOM 667 C C . LEU A 1 79 ? -17.798 8.807 11.793 1.00 92.81 79 LEU A C 1
ATOM 669 O O . LEU A 1 79 ? -16.624 9.170 11.920 1.00 92.81 79 LEU A O 1
ATOM 673 N N . LEU A 1 80 ? -18.178 7.862 10.936 1.00 93.88 80 LEU A N 1
ATOM 674 C CA . LEU A 1 80 ? -17.325 7.299 9.899 1.00 93.88 80 LEU A CA 1
ATOM 675 C C . LEU A 1 80 ? -17.716 7.922 8.560 1.00 93.88 80 LEU A C 1
ATOM 677 O O . LEU A 1 80 ? -18.799 7.664 8.042 1.00 93.88 80 LEU A O 1
ATOM 681 N N . CYS A 1 81 ?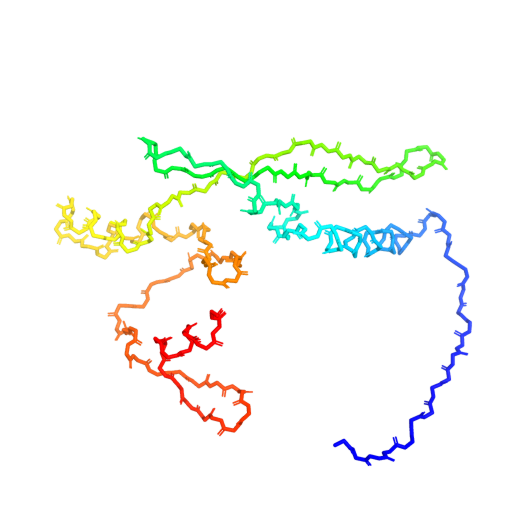 -16.807 8.689 7.975 1.00 93.88 81 CYS A N 1
ATOM 682 C CA . CYS A 1 81 ? -16.905 9.103 6.585 1.00 93.88 81 CYS A CA 1
ATOM 683 C C . CYS A 1 81 ? -16.304 8.011 5.700 1.00 93.88 81 CYS A C 1
ATOM 685 O O . CYS A 1 81 ? -15.182 7.565 5.953 1.00 93.88 81 CYS A O 1
ATOM 687 N N . CYS A 1 82 ? -17.034 7.615 4.660 1.00 94.38 82 CYS A N 1
ATOM 688 C CA . CYS A 1 82 ? -16.571 6.702 3.623 1.00 94.38 82 CYS A CA 1
ATOM 689 C C . CYS A 1 82 ? -16.856 7.337 2.261 1.00 94.38 82 CYS A C 1
ATOM 691 O O . CYS A 1 82 ? -18.006 7.634 1.945 1.00 94.38 82 CYS A O 1
ATOM 693 N N . GLU A 1 83 ? -15.808 7.561 1.480 1.00 96.19 83 GLU A N 1
ATOM 694 C CA . GLU A 1 83 ? -15.883 8.164 0.153 1.00 96.19 83 GLU A CA 1
ATOM 695 C C . GLU A 1 83 ? -15.319 7.194 -0.883 1.00 96.19 83 GLU A C 1
ATOM 697 O O . GLU A 1 83 ? -14.306 6.537 -0.636 1.00 96.19 83 GLU A O 1
ATOM 702 N N . ILE A 1 84 ? -15.965 7.112 -2.048 1.00 95.94 84 ILE A N 1
ATOM 703 C CA . ILE A 1 84 ? -15.485 6.308 -3.174 1.00 95.94 84 ILE A CA 1
ATOM 704 C C . ILE A 1 84 ? -14.252 6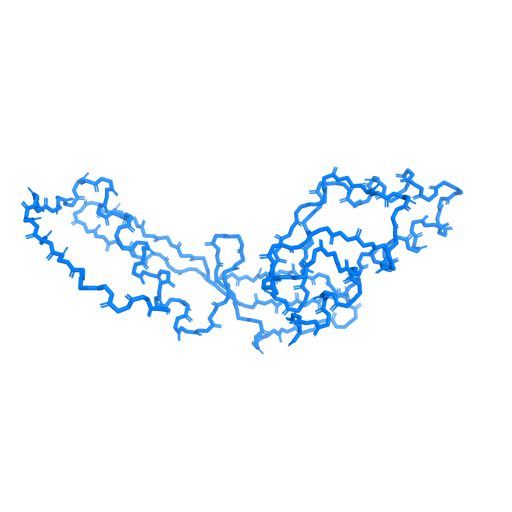.988 -3.770 1.00 95.94 84 ILE A C 1
ATOM 706 O O . ILE A 1 84 ? -14.280 8.166 -4.115 1.00 95.94 84 ILE A O 1
ATOM 710 N N . SER A 1 85 ? -13.175 6.231 -3.941 1.00 95.50 85 SER A N 1
ATOM 711 C CA . SER A 1 85 ? -11.936 6.713 -4.543 1.00 95.50 85 SER A CA 1
ATOM 712 C C . SER A 1 85 ? -11.373 5.687 -5.514 1.00 95.50 85 SER A C 1
ATOM 714 O O . SER A 1 85 ? -11.641 4.495 -5.399 1.00 95.50 85 SER A O 1
ATOM 716 N N . ASN A 1 86 ? -10.577 6.143 -6.477 1.00 94.75 86 ASN A N 1
ATOM 717 C CA . ASN A 1 86 ? -9.927 5.272 -7.448 1.00 94.75 86 ASN A CA 1
ATOM 718 C C . ASN A 1 86 ? -8.424 5.523 -7.431 1.00 94.75 86 ASN A C 1
ATOM 720 O O . ASN A 1 86 ? -7.974 6.655 -7.633 1.00 94.75 86 ASN A O 1
ATOM 724 N N . LYS A 1 87 ? -7.636 4.464 -7.237 1.00 94.25 87 LYS A N 1
ATOM 725 C CA . LYS A 1 87 ? -6.190 4.535 -7.427 1.00 94.25 87 LYS A CA 1
ATOM 726 C C . LYS A 1 87 ? -5.863 4.262 -8.886 1.00 94.25 87 LYS A C 1
ATOM 728 O O . LYS A 1 87 ? -6.156 3.186 -9.392 1.00 94.25 87 LYS A O 1
ATOM 733 N N . ILE A 1 88 ? -5.221 5.224 -9.539 1.00 94.38 88 ILE A N 1
ATOM 734 C CA . ILE A 1 88 ? -4.732 5.082 -10.911 1.00 94.38 88 ILE A CA 1
ATOM 735 C C . ILE A 1 88 ? -3.276 4.623 -10.860 1.00 94.38 88 ILE A C 1
ATOM 737 O O . ILE A 1 88 ? -2.453 5.219 -10.159 1.00 94.38 88 ILE A O 1
ATOM 741 N N . LEU A 1 89 ? -2.963 3.563 -11.594 1.00 93.31 89 LEU A N 1
ATOM 742 C CA . LEU A 1 89 ? -1.627 2.990 -11.695 1.00 93.31 89 LEU A CA 1
ATOM 743 C C . LEU A 1 89 ? -1.262 2.835 -13.167 1.00 93.31 89 LEU A C 1
ATOM 745 O O . LEU A 1 89 ? -2.099 2.487 -13.995 1.00 93.31 89 LEU A O 1
ATOM 749 N N . ARG A 1 90 ? 0.010 3.052 -13.492 1.00 93.56 90 ARG A N 1
ATOM 750 C CA . ARG A 1 90 ? 0.532 2.732 -14.821 1.00 93.56 90 ARG A CA 1
ATOM 751 C C . ARG A 1 90 ? 0.759 1.228 -14.946 1.00 93.56 90 ARG A C 1
ATOM 753 O O . ARG A 1 90 ? 1.197 0.566 -13.998 1.00 93.56 90 ARG A O 1
ATOM 760 N N . THR A 1 91 ? 0.488 0.691 -16.129 1.00 92.50 91 THR A N 1
ATOM 761 C CA . THR A 1 91 ? 0.876 -0.680 -16.488 1.00 92.50 91 THR A CA 1
ATOM 762 C C . THR A 1 91 ? 2.337 -0.749 -16.931 1.00 92.50 91 THR A C 1
ATOM 764 O O . THR A 1 91 ? 2.951 -1.809 -16.834 1.00 92.50 91 THR A O 1
ATOM 767 N N . ASP A 1 92 ? 2.915 0.379 -17.358 1.00 92.94 92 ASP A N 1
ATOM 768 C CA . ASP A 1 92 ? 4.329 0.476 -17.720 1.00 92.94 92 ASP A CA 1
ATOM 769 C C . ASP A 1 92 ? 5.234 0.208 -16.520 1.00 92.94 92 ASP A C 1
ATOM 771 O O . ASP A 1 92 ? 5.128 0.844 -15.467 1.00 92.94 92 ASP A O 1
ATOM 775 N N . THR A 1 93 ? 6.193 -0.694 -16.700 1.00 93.69 93 THR A N 1
ATOM 776 C CA . THR A 1 93 ? 7.200 -0.959 -15.675 1.00 93.69 93 THR A CA 1
ATOM 777 C C . THR A 1 93 ? 8.268 0.132 -15.665 1.00 93.69 93 THR A C 1
ATOM 779 O O . THR A 1 93 ? 8.545 0.778 -16.679 1.00 93.69 93 THR A O 1
ATOM 782 N N . VAL A 1 94 ? 8.945 0.291 -14.525 1.00 93.75 94 VAL A N 1
ATOM 783 C CA . VAL A 1 94 ? 10.130 1.160 -14.410 1.00 93.75 94 VAL A CA 1
ATOM 784 C C . VAL A 1 94 ? 11.188 0.794 -15.457 1.00 93.75 94 VAL A C 1
ATOM 786 O O . VAL A 1 94 ? 11.847 1.669 -16.006 1.00 93.75 94 VAL A O 1
ATOM 789 N N . TYR A 1 95 ? 11.308 -0.490 -15.805 1.00 92.19 95 TYR A N 1
ATOM 790 C CA . TYR A 1 95 ? 12.227 -0.956 -16.842 1.00 92.19 95 TYR A CA 1
ATOM 791 C C . TYR A 1 95 ? 11.902 -0.389 -18.235 1.00 92.19 95 TYR A C 1
ATOM 793 O O . TYR A 1 95 ? 12.806 0.057 -18.943 1.00 92.19 95 TYR A O 1
ATOM 801 N N . VAL A 1 96 ? 10.621 -0.349 -18.623 1.00 91.69 96 VAL A N 1
ATOM 802 C CA . VAL A 1 96 ? 10.191 0.262 -19.896 1.00 91.69 96 VAL A CA 1
ATOM 803 C C . VAL A 1 96 ? 10.499 1.761 -19.904 1.00 91.69 96 VAL A C 1
ATOM 805 O O . VAL A 1 96 ? 11.011 2.282 -20.895 1.00 91.69 96 VAL A O 1
ATOM 808 N N . GLN A 1 97 ? 10.265 2.440 -18.780 1.00 89.94 97 GLN A N 1
ATOM 809 C CA . GLN A 1 97 ? 10.560 3.866 -18.627 1.00 89.94 97 GLN A CA 1
ATOM 810 C C . GLN A 1 97 ? 12.065 4.165 -18.724 1.00 89.94 97 GLN A C 1
ATOM 812 O O . GLN A 1 97 ? 12.461 5.084 -19.440 1.00 89.94 97 GLN A O 1
ATOM 817 N N . LEU A 1 98 ? 12.912 3.343 -18.094 1.00 89.81 98 LEU A N 1
ATOM 818 C CA . LEU A 1 98 ? 14.373 3.424 -18.219 1.00 89.81 98 LEU A CA 1
ATOM 819 C C . LEU A 1 98 ? 14.838 3.252 -19.669 1.00 89.81 98 LEU A C 1
ATOM 821 O O . LEU A 1 98 ? 15.692 4.002 -20.140 1.00 89.81 98 LEU A O 1
ATOM 825 N N . ARG A 1 99 ? 14.267 2.284 -20.394 1.00 88.88 99 ARG A N 1
ATOM 826 C CA . ARG A 1 99 ? 14.606 2.047 -21.804 1.00 88.88 99 ARG A CA 1
ATOM 827 C C . ARG A 1 99 ? 14.202 3.223 -22.694 1.00 88.88 99 ARG A C 1
ATOM 829 O O . ARG A 1 99 ? 14.967 3.593 -23.579 1.00 88.88 99 ARG A O 1
ATOM 836 N N . SER A 1 100 ? 13.037 3.815 -22.443 1.00 86.12 100 SER A N 1
ATOM 837 C CA . SER A 1 100 ? 12.569 5.008 -23.157 1.00 86.12 100 SER A CA 1
ATOM 838 C C . SER A 1 100 ? 13.481 6.216 -22.907 1.00 86.12 100 SER A C 1
ATOM 840 O O . SER A 1 100 ? 13.889 6.894 -23.853 1.00 86.12 100 SER A O 1
ATOM 842 N N . ALA A 1 101 ? 13.904 6.431 -21.655 1.00 85.62 101 ALA A N 1
ATOM 843 C CA . ALA A 1 101 ? 14.885 7.463 -21.325 1.00 85.62 101 ALA A CA 1
ATOM 844 C C . ALA A 1 101 ? 16.208 7.238 -22.076 1.00 85.62 101 ALA A C 1
ATOM 846 O O . ALA A 1 101 ? 16.724 8.167 -22.689 1.00 85.62 101 ALA A O 1
ATOM 847 N N . ALA A 1 102 ? 16.695 5.993 -22.130 1.00 84.25 102 ALA A N 1
ATOM 848 C CA . ALA A 1 102 ? 17.932 5.654 -22.834 1.00 84.25 102 ALA A CA 1
ATOM 849 C C . ALA A 1 102 ? 17.895 5.896 -24.351 1.00 84.25 102 ALA A C 1
ATOM 851 O O . ALA A 1 102 ? 18.931 6.124 -24.967 1.00 84.25 102 ALA A O 1
ATOM 852 N N . GLN A 1 103 ? 16.714 5.805 -24.964 1.00 82.50 103 GLN A N 1
ATOM 853 C CA . GLN A 1 103 ? 16.529 6.074 -26.392 1.00 82.50 103 GLN A CA 1
ATOM 854 C C . GLN A 1 103 ? 16.401 7.571 -26.691 1.00 82.50 103 GLN A C 1
ATOM 856 O O . GLN A 1 103 ? 16.710 8.002 -27.799 1.00 82.50 103 GLN A O 1
ATOM 861 N N . SER A 1 104 ? 15.938 8.351 -25.712 1.00 76.44 104 SER A N 1
ATOM 862 C CA . SER A 1 104 ? 15.629 9.774 -25.867 1.00 76.44 104 SER A CA 1
ATOM 863 C C . SER A 1 104 ? 16.821 10.675 -25.542 1.00 76.44 104 SER A C 1
ATOM 865 O O . SER A 1 104 ? 16.974 11.739 -26.141 1.00 76.44 104 SER A O 1
ATOM 867 N N . SER A 1 105 ? 17.666 10.269 -24.590 1.00 65.25 105 SER A N 1
ATOM 868 C CA . SER A 1 105 ? 18.868 10.996 -24.182 1.00 65.25 105 SER A CA 1
ATOM 869 C C . SER A 1 105 ? 20.122 10.151 -24.407 1.00 65.25 105 SER A C 1
ATOM 871 O O . SER A 1 105 ? 20.167 8.978 -24.057 1.00 65.25 105 SER A O 1
ATOM 873 N N . GLY A 1 106 ? 21.187 10.764 -24.939 1.00 73.31 106 GLY A N 1
ATOM 874 C CA . GLY A 1 106 ? 22.504 10.114 -25.023 1.00 73.31 106 GLY A CA 1
ATOM 875 C C . GLY A 1 106 ? 23.099 9.778 -23.647 1.00 73.31 106 GLY A C 1
ATOM 876 O O . GLY A 1 106 ? 23.957 8.906 -23.543 1.00 73.31 106 GLY A O 1
ATOM 877 N N . ASP A 1 107 ? 22.612 10.433 -22.587 1.00 86.06 107 ASP A N 1
ATOM 878 C CA . ASP A 1 107 ? 22.905 10.102 -21.195 1.00 86.06 107 ASP A CA 1
ATOM 879 C C . ASP A 1 107 ? 21.675 9.486 -20.515 1.00 86.06 107 ASP A C 1
ATOM 881 O O . ASP A 1 107 ? 20.716 10.170 -20.142 1.00 86.06 107 ASP A O 1
ATOM 885 N N . VAL A 1 108 ? 21.711 8.164 -20.359 1.00 85.25 108 VAL A N 1
ATOM 886 C CA . VAL A 1 108 ? 20.645 7.378 -19.725 1.00 85.25 108 VAL A CA 1
ATOM 887 C C . VAL A 1 108 ? 20.504 7.720 -18.245 1.00 85.25 108 VAL A C 1
ATOM 889 O O . VAL A 1 108 ? 19.393 7.707 -17.715 1.00 85.25 108 VAL A O 1
ATOM 892 N N . LYS A 1 109 ? 21.616 8.014 -17.560 1.00 89.19 109 LYS A N 1
ATOM 893 C CA . LYS A 1 109 ? 21.629 8.143 -16.099 1.00 89.19 109 LYS A CA 1
ATOM 894 C C . LYS A 1 109 ? 20.915 9.410 -15.658 1.00 89.19 109 LYS A C 1
ATOM 896 O O . LYS A 1 109 ? 20.058 9.340 -14.779 1.00 89.19 109 LYS A O 1
ATOM 901 N N . SER A 1 110 ? 21.210 10.545 -16.293 1.00 89.00 110 SER A N 1
ATOM 902 C CA . SER A 1 110 ? 20.516 11.802 -15.993 1.00 89.00 110 SER A CA 1
ATOM 903 C C . SER A 1 110 ? 19.039 11.762 -16.391 1.00 89.00 110 SER A C 1
ATOM 905 O O . SER A 1 110 ? 18.191 12.214 -15.620 1.00 89.00 110 SER A O 1
ATOM 907 N N . GLY A 1 111 ? 18.709 11.168 -17.545 1.00 89.25 111 GLY A N 1
ATOM 908 C CA . GLY A 1 111 ? 17.323 10.991 -17.989 1.00 89.25 111 GLY A CA 1
ATOM 909 C C . GLY A 1 111 ? 16.504 10.132 -17.022 1.00 89.25 111 GLY A C 1
ATOM 910 O O . GLY A 1 111 ? 15.411 10.522 -16.614 1.00 89.25 111 GLY A O 1
ATOM 911 N N . ALA A 1 112 ? 17.064 8.999 -16.593 1.00 90.81 112 ALA A N 1
ATOM 912 C CA . ALA A 1 112 ? 16.456 8.117 -15.602 1.00 90.81 112 ALA A CA 1
ATOM 913 C C . ALA A 1 112 ? 16.286 8.798 -14.242 1.00 90.81 112 ALA A C 1
ATOM 915 O O . ALA A 1 112 ? 15.212 8.714 -13.651 1.00 90.81 112 ALA A O 1
ATOM 916 N N . ALA A 1 113 ? 17.317 9.500 -13.763 1.00 91.12 113 ALA A N 1
ATOM 917 C CA . ALA A 1 113 ? 17.262 10.206 -12.489 1.00 91.12 113 ALA A CA 1
ATOM 918 C C . ALA A 1 113 ? 16.153 11.269 -12.484 1.00 91.12 113 ALA A C 1
ATOM 920 O O . ALA A 1 113 ? 15.368 11.338 -11.543 1.00 91.12 113 ALA A O 1
ATOM 921 N N . LYS A 1 114 ? 16.030 12.041 -13.571 1.00 90.38 114 LYS A N 1
ATOM 922 C CA . LYS A 1 114 ? 14.979 13.055 -13.725 1.00 90.38 114 LYS A CA 1
ATOM 923 C C . LYS A 1 114 ? 13.570 12.456 -13.767 1.00 90.38 114 LYS A C 1
ATOM 925 O O . LYS A 1 114 ? 12.633 13.107 -13.322 1.00 90.38 114 LYS A O 1
ATOM 930 N N . LEU A 1 115 ? 13.419 11.264 -14.342 1.00 90.56 115 LEU A N 1
ATOM 931 C CA . LEU A 1 115 ? 12.119 10.617 -14.513 1.00 90.56 115 LEU A CA 1
ATOM 932 C C . LEU A 1 115 ? 11.664 9.838 -13.272 1.00 90.56 115 LEU A C 1
ATOM 934 O O . LEU A 1 115 ? 10.465 9.721 -13.054 1.00 90.56 115 LEU A O 1
ATOM 938 N N . LEU A 1 116 ? 12.596 9.256 -12.513 1.00 93.12 116 LEU A N 1
ATOM 939 C CA . LEU A 1 116 ? 12.275 8.252 -11.494 1.00 93.12 116 LEU A CA 1
ATOM 940 C C . LEU A 1 116 ? 12.530 8.705 -10.059 1.00 93.12 116 LEU A C 1
ATOM 942 O O . LEU A 1 116 ? 11.852 8.214 -9.160 1.00 93.12 116 LEU A O 1
ATOM 946 N N . LEU A 1 117 ? 13.503 9.586 -9.806 1.00 94.81 117 LEU A N 1
ATOM 947 C CA . LEU A 1 117 ? 13.799 9.995 -8.433 1.00 94.81 117 LEU A CA 1
ATOM 948 C C . LEU A 1 117 ? 12.632 10.793 -7.852 1.00 94.81 117 LEU A C 1
ATOM 950 O O . LEU A 1 117 ? 12.148 11.749 -8.452 1.00 94.81 117 LEU A O 1
ATOM 954 N N . GLY A 1 118 ? 12.198 10.406 -6.657 1.00 94.56 118 GLY A N 1
ATOM 955 C CA . GLY A 1 118 ? 11.049 10.988 -5.975 1.00 94.56 118 GLY A CA 1
ATOM 956 C C . GLY A 1 118 ? 9.714 10.312 -6.289 1.00 94.56 118 GLY A C 1
ATOM 957 O O . GLY A 1 118 ? 8.773 10.484 -5.508 1.00 94.56 118 GLY A O 1
ATOM 958 N N . GLU A 1 119 ? 9.642 9.512 -7.354 1.00 94.44 119 GLU A N 1
ATOM 959 C CA . GLU A 1 119 ? 8.416 8.834 -7.770 1.00 94.44 119 GLU A CA 1
ATOM 960 C C . GLU A 1 119 ? 8.065 7.656 -6.857 1.00 94.44 119 GLU A C 1
ATOM 962 O O . GLU A 1 119 ? 8.929 6.991 -6.274 1.00 94.44 119 GLU A O 1
ATOM 967 N N . ILE A 1 120 ? 6.762 7.382 -6.751 1.00 92.81 120 ILE A N 1
ATOM 968 C CA . ILE A 1 120 ? 6.229 6.248 -5.993 1.00 92.81 120 ILE A CA 1
ATOM 969 C C . ILE A 1 120 ? 5.915 5.107 -6.956 1.00 92.81 120 ILE A C 1
ATOM 971 O O . ILE A 1 120 ? 5.077 5.234 -7.847 1.00 92.81 120 ILE A O 1
ATOM 975 N N . VAL A 1 121 ? 6.539 3.958 -6.727 1.00 94.00 121 VAL A N 1
ATOM 976 C CA . VAL A 1 121 ? 6.341 2.732 -7.504 1.00 94.00 121 VAL A CA 1
ATOM 977 C C . VAL A 1 121 ? 5.663 1.661 -6.670 1.00 94.00 121 VAL A C 1
ATOM 979 O O . VAL A 1 121 ? 5.801 1.637 -5.451 1.00 94.00 121 VAL A O 1
ATOM 982 N N . ILE A 1 122 ? 4.940 0.755 -7.327 1.00 91.69 122 ILE A N 1
ATOM 983 C CA . ILE A 1 122 ? 4.298 -0.398 -6.691 1.00 91.69 122 ILE A CA 1
ATOM 984 C C . ILE A 1 122 ? 4.942 -1.699 -7.171 1.00 91.69 122 ILE A C 1
ATOM 986 O O . ILE A 1 122 ? 5.181 -1.888 -8.365 1.00 91.69 122 ILE A O 1
ATOM 990 N N . THR A 1 123 ? 5.206 -2.621 -6.250 1.00 90.94 123 THR A N 1
ATOM 991 C CA . THR A 1 123 ? 5.675 -3.972 -6.573 1.00 90.94 123 THR A CA 1
ATOM 992 C C . THR A 1 123 ? 4.494 -4.925 -6.710 1.00 90.94 123 THR A C 1
ATOM 994 O O . THR A 1 123 ? 3.750 -5.135 -5.758 1.00 90.94 123 THR A O 1
ATOM 997 N N . ARG A 1 124 ? 4.326 -5.540 -7.885 1.00 87.19 124 ARG A N 1
ATOM 998 C CA . ARG A 1 124 ? 3.136 -6.350 -8.217 1.00 87.19 124 ARG A CA 1
ATOM 999 C C . ARG A 1 124 ? 2.992 -7.649 -7.417 1.00 87.19 124 ARG A C 1
ATOM 1001 O O . ARG A 1 124 ? 1.877 -8.104 -7.216 1.00 87.19 124 ARG A O 1
ATOM 1008 N N . TYR A 1 125 ? 4.091 -8.217 -6.924 1.00 86.19 125 TYR A N 1
ATOM 1009 C CA . TYR A 1 125 ? 4.067 -9.476 -6.168 1.00 86.19 125 TYR A CA 1
ATOM 1010 C C . TYR A 1 125 ? 3.518 -9.328 -4.737 1.00 86.19 125 TYR A C 1
ATOM 1012 O O . TYR A 1 125 ? 3.106 -10.303 -4.127 1.00 86.19 125 TYR A O 1
ATOM 1020 N N . ASN A 1 126 ? 3.505 -8.120 -4.162 1.00 84.88 126 ASN A N 1
ATOM 1021 C CA . ASN A 1 126 ? 3.004 -7.895 -2.796 1.00 84.88 126 ASN A CA 1
ATOM 1022 C C . ASN A 1 126 ? 2.205 -6.592 -2.626 1.00 84.88 126 ASN A C 1
ATOM 1024 O O . ASN A 1 126 ? 1.875 -6.230 -1.496 1.00 84.88 126 ASN A O 1
ATOM 1028 N N . ASN A 1 127 ? 1.980 -5.865 -3.723 1.00 86.00 127 ASN A N 1
ATOM 1029 C CA . ASN A 1 127 ? 1.299 -4.575 -3.810 1.00 86.00 127 ASN A CA 1
ATOM 1030 C C . ASN A 1 127 ? 1.788 -3.512 -2.815 1.00 86.00 127 ASN A C 1
ATOM 1032 O O . ASN A 1 127 ? 1.041 -2.623 -2.411 1.00 86.00 127 ASN A O 1
ATOM 1036 N N . ARG A 1 128 ? 3.068 -3.572 -2.433 1.00 87.50 128 ARG A N 1
ATOM 1037 C CA . ARG A 1 128 ? 3.699 -2.536 -1.612 1.00 87.50 128 ARG A CA 1
ATOM 1038 C C . ARG A 1 128 ? 4.192 -1.392 -2.478 1.00 87.50 128 ARG A C 1
ATOM 1040 O O . ARG A 1 128 ? 4.729 -1.603 -3.563 1.00 87.50 128 ARG A O 1
ATOM 1047 N N . THR A 1 129 ? 4.038 -0.183 -1.959 1.00 90.56 129 THR A N 1
ATOM 1048 C CA . THR A 1 129 ? 4.542 1.032 -2.589 1.00 90.56 129 THR A CA 1
ATOM 1049 C C . THR A 1 129 ? 5.866 1.461 -1.979 1.00 90.56 129 THR A C 1
ATOM 1051 O O . THR A 1 129 ? 6.036 1.405 -0.760 1.00 90.56 129 THR A O 1
ATOM 1054 N N . TYR A 1 130 ? 6.775 1.939 -2.819 1.00 92.81 130 TYR A N 1
ATOM 1055 C CA . TYR A 1 130 ? 8.090 2.439 -2.437 1.00 92.81 130 TYR A CA 1
ATOM 1056 C C . TYR A 1 130 ? 8.358 3.753 -3.156 1.00 92.81 130 TYR A C 1
ATOM 1058 O O . TYR A 1 130 ? 7.955 3.916 -4.304 1.00 92.81 130 TYR A O 1
ATOM 1066 N N . LYS A 1 131 ? 9.049 4.676 -2.489 1.00 95.19 131 LYS A N 1
ATOM 1067 C CA . LYS A 1 131 ? 9.581 5.880 -3.124 1.00 95.19 131 LYS A CA 1
ATOM 1068 C C . LYS A 1 131 ? 10.995 5.587 -3.619 1.00 95.19 131 LYS A C 1
ATOM 1070 O O . LYS A 1 131 ? 11.776 4.983 -2.886 1.00 95.19 131 LYS A O 1
ATOM 1075 N N . ILE A 1 132 ? 11.307 5.970 -4.852 1.00 95.88 132 ILE A N 1
ATOM 1076 C CA . ILE A 1 132 ? 12.663 5.837 -5.389 1.00 95.88 132 ILE A CA 1
ATOM 1077 C C . ILE A 1 132 ? 13.485 7.030 -4.898 1.00 95.88 132 ILE A C 1
ATOM 1079 O O . ILE A 1 132 ? 13.301 8.147 -5.375 1.00 95.88 132 ILE A O 1
ATOM 1083 N N . ASP A 1 133 ? 14.384 6.789 -3.948 1.00 96.69 133 ASP A N 1
ATOM 1084 C CA . ASP A 1 133 ? 15.268 7.834 -3.420 1.00 96.69 133 ASP A CA 1
ATOM 1085 C C . ASP A 1 133 ? 16.608 7.913 -4.172 1.00 96.69 133 ASP A C 1
ATOM 1087 O O . ASP A 1 133 ? 17.164 9.000 -4.296 1.00 96.69 133 ASP A O 1
ATOM 1091 N N . ASP A 1 134 ? 17.108 6.791 -4.704 1.00 95.12 134 ASP A N 1
ATOM 1092 C CA . ASP A 1 134 ? 18.335 6.730 -5.510 1.00 95.12 134 ASP A CA 1
ATOM 1093 C C . ASP A 1 134 ? 18.332 5.507 -6.455 1.00 95.12 134 ASP A C 1
ATOM 1095 O O . ASP A 1 134 ? 17.511 4.593 -6.307 1.00 95.12 134 ASP A O 1
ATOM 1099 N N . ILE A 1 135 ? 19.251 5.480 -7.425 1.00 92.62 135 ILE A N 1
ATOM 1100 C CA . ILE A 1 135 ? 19.446 4.391 -8.390 1.00 92.62 135 ILE A CA 1
ATOM 1101 C C . ILE A 1 135 ? 20.900 3.909 -8.328 1.00 92.62 135 ILE A C 1
ATOM 1103 O O . ILE A 1 135 ? 21.821 4.602 -8.763 1.00 92.62 135 ILE A O 1
ATOM 1107 N N . ASP A 1 136 ? 21.107 2.677 -7.859 1.00 93.38 136 ASP A N 1
ATOM 1108 C CA . ASP A 1 136 ? 22.420 2.030 -7.902 1.00 93.38 136 ASP A CA 1
ATOM 1109 C C . ASP A 1 136 ? 22.698 1.437 -9.293 1.00 93.38 136 ASP A C 1
ATOM 1111 O O . ASP A 1 136 ? 22.099 0.442 -9.703 1.00 93.38 136 ASP A O 1
ATOM 1115 N N . TRP A 1 137 ? 23.646 2.045 -10.008 1.00 90.69 137 TRP A N 1
ATOM 1116 C CA . TRP A 1 137 ? 24.076 1.631 -11.348 1.00 90.69 137 TRP A CA 1
ATOM 1117 C C . TRP A 1 137 ? 25.135 0.523 -11.352 1.00 90.69 137 TRP A C 1
ATOM 1119 O O . TRP A 1 137 ? 25.480 0.025 -12.425 1.00 90.69 137 TRP A O 1
ATOM 1129 N N . ASN A 1 138 ? 25.682 0.165 -10.189 1.00 93.00 138 ASN A N 1
ATOM 1130 C CA . ASN A 1 138 ? 26.730 -0.850 -10.066 1.00 93.00 138 ASN A CA 1
ATOM 1131 C C . ASN A 1 138 ? 26.159 -2.228 -9.703 1.00 93.00 138 ASN A C 1
ATOM 1133 O O . ASN A 1 138 ? 26.828 -3.247 -9.882 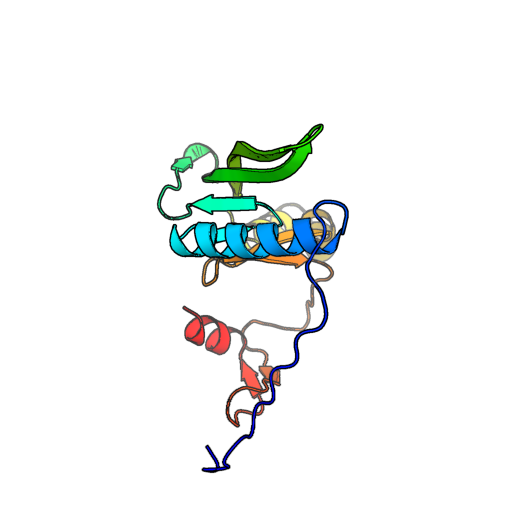1.00 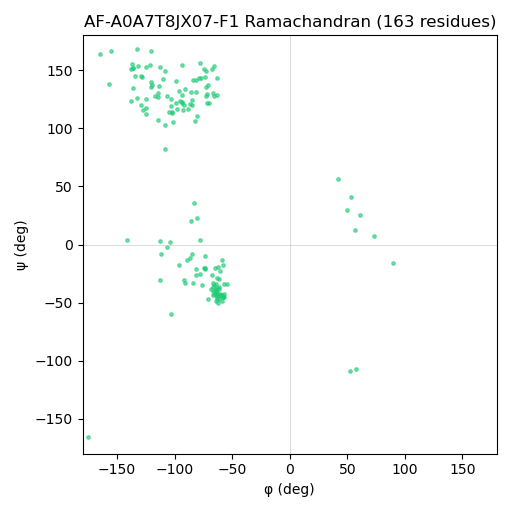93.00 138 ASN A O 1
ATOM 1137 N N . SER A 1 139 ? 24.921 -2.268 -9.210 1.00 91.69 139 SER A N 1
ATOM 1138 C CA . SER A 1 139 ? 24.216 -3.504 -8.884 1.00 91.69 139 SER A CA 1
ATOM 1139 C C . SER A 1 139 ? 23.346 -4.002 -10.034 1.00 91.69 139 SER A C 1
ATOM 1141 O O . SER A 1 139 ? 22.864 -3.251 -10.878 1.00 91.69 139 SER A O 1
ATOM 1143 N N . SER A 1 140 ? 23.113 -5.311 -10.052 1.00 90.50 140 SER A N 1
ATOM 1144 C CA . SER A 1 140 ? 22.221 -5.969 -11.006 1.00 90.50 140 SER A CA 1
ATOM 1145 C C . SER A 1 140 ? 21.287 -6.938 -10.274 1.00 90.50 140 SER A C 1
ATOM 1147 O O . SER A 1 140 ? 21.551 -7.291 -9.122 1.00 90.50 140 SER A O 1
ATOM 1149 N N . PRO A 1 141 ? 20.234 -7.462 -10.926 1.00 89.94 141 PRO A N 1
ATOM 1150 C CA . PRO A 1 141 ? 19.379 -8.495 -10.330 1.00 89.94 141 PRO A CA 1
ATOM 1151 C C . PRO A 1 141 ? 20.126 -9.776 -9.904 1.00 89.94 141 PRO A C 1
ATOM 1153 O O . PRO A 1 141 ? 19.605 -10.564 -9.113 1.00 89.94 141 PRO A O 1
ATOM 1156 N N . SER A 1 142 ? 21.340 -9.987 -10.426 1.00 91.19 142 SER A N 1
ATOM 1157 C CA . SER A 1 142 ? 22.233 -11.096 -10.071 1.00 91.19 142 SER A CA 1
ATOM 1158 C C . SER A 1 142 ? 23.125 -10.803 -8.860 1.00 91.19 142 SER A C 1
ATOM 1160 O O . SER A 1 142 ? 23.755 -11.731 -8.347 1.00 91.19 142 SER A O 1
ATOM 1162 N N . SER A 1 143 ? 23.190 -9.545 -8.410 1.00 91.50 143 SER A N 1
ATOM 1163 C CA . SER A 1 143 ? 23.901 -9.143 -7.195 1.00 91.50 143 SER A CA 1
ATOM 1164 C C . SER A 1 143 ? 23.237 -9.746 -5.957 1.00 91.50 143 SER A C 1
ATOM 1166 O O . SER A 1 143 ? 22.039 -10.042 -5.949 1.00 91.50 143 SER A O 1
ATOM 1168 N N . THR A 1 144 ? 24.027 -9.938 -4.902 1.00 90.25 144 THR A N 1
ATOM 1169 C CA . THR A 1 144 ? 23.575 -10.541 -3.645 1.00 90.25 144 THR A CA 1
ATOM 1170 C C . THR A 1 144 ? 23.490 -9.523 -2.523 1.00 90.25 144 THR A C 1
ATOM 1172 O O . THR A 1 144 ? 24.314 -8.614 -2.460 1.00 90.25 144 THR A O 1
ATOM 1175 N N . PHE A 1 145 ? 22.563 -9.725 -1.594 1.00 86.88 145 PHE A N 1
ATOM 1176 C CA . PHE A 1 145 ? 22.419 -8.898 -0.401 1.00 86.88 145 PHE A CA 1
ATOM 1177 C C . PHE A 1 145 ? 22.184 -9.768 0.844 1.00 86.88 145 PHE A C 1
ATOM 1179 O O . PHE A 1 145 ? 21.648 -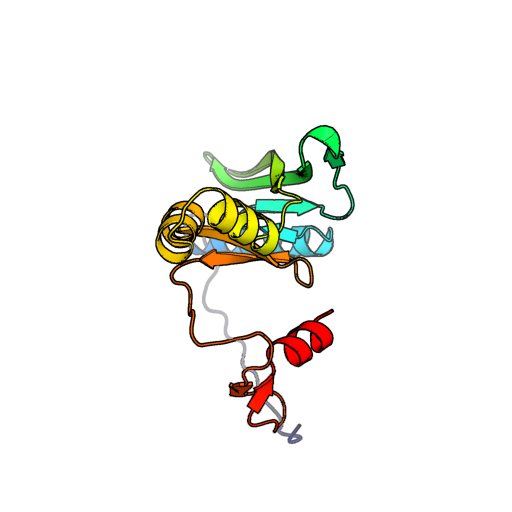10.879 0.729 1.00 86.88 145 PHE A O 1
ATOM 1186 N N . PRO A 1 146 ? 22.593 -9.297 2.036 1.00 85.75 146 PRO A N 1
ATOM 1187 C CA . PRO A 1 146 ? 22.411 -10.046 3.269 1.00 85.75 146 PRO A CA 1
ATOM 1188 C C . PRO A 1 146 ? 20.937 -10.085 3.675 1.00 85.75 146 PRO A C 1
ATOM 1190 O O . PRO A 1 146 ? 20.234 -9.076 3.611 1.00 85.75 146 PRO A O 1
ATOM 1193 N N . VAL A 1 147 ? 20.460 -11.250 4.120 1.00 81.75 147 VAL A N 1
ATOM 1194 C CA . VAL A 1 147 ? 19.053 -11.451 4.498 1.00 81.75 147 VAL A CA 1
ATOM 1195 C C . VAL A 1 147 ? 18.952 -12.152 5.845 1.00 81.75 14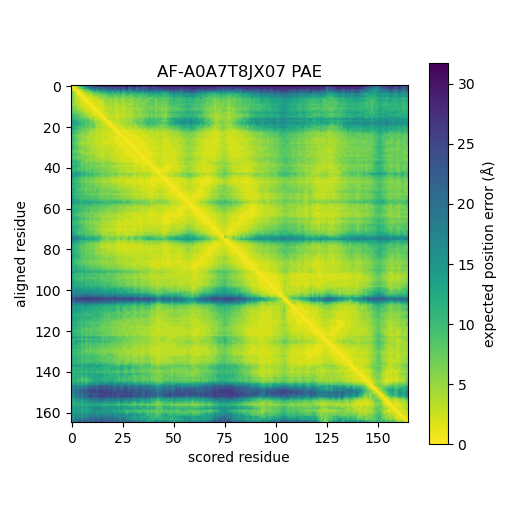7 VAL A C 1
ATOM 1197 O O . VAL A 1 147 ? 19.451 -13.248 6.024 1.00 81.75 147 VAL A O 1
ATOM 1200 N N . SER A 1 148 ? 18.225 -11.577 6.801 1.00 71.88 148 SER A N 1
ATOM 1201 C CA . SER A 1 148 ? 18.022 -12.193 8.125 1.00 71.88 148 SER A CA 1
ATOM 1202 C C . SER A 1 148 ? 16.887 -13.230 8.149 1.00 71.88 148 SER A C 1
ATOM 1204 O O . SER A 1 148 ? 16.148 -13.328 9.128 1.00 71.88 148 SER A O 1
ATOM 1206 N N . ILE A 1 149 ? 16.699 -14.003 7.073 1.00 65.81 149 ILE A N 1
ATOM 1207 C CA . ILE A 1 149 ? 15.654 -15.035 6.989 1.00 65.81 149 ILE A CA 1
ATOM 1208 C C . ILE A 1 149 ? 16.299 -16.405 7.197 1.00 65.81 149 ILE A C 1
ATOM 1210 O O . ILE A 1 149 ? 17.072 -16.877 6.368 1.00 65.81 149 ILE A O 1
ATOM 1214 N N . LYS A 1 150 ? 15.948 -17.054 8.315 1.00 57.41 150 LYS A N 1
ATOM 1215 C CA . LYS A 1 150 ? 16.145 -18.492 8.582 1.00 57.41 150 LYS A CA 1
ATOM 1216 C C . LYS A 1 150 ? 17.509 -19.064 8.124 1.00 57.41 150 LYS A C 1
ATOM 1218 O O . LYS A 1 150 ? 17.543 -20.061 7.413 1.00 57.41 150 LYS A O 1
ATOM 1223 N N . LYS A 1 151 ? 18.621 -18.483 8.598 1.00 58.50 151 LYS A N 1
ATOM 1224 C CA . LYS A 1 151 ? 20.016 -18.966 8.420 1.00 58.50 151 LYS A CA 1
ATOM 1225 C C . LYS A 1 151 ? 20.658 -18.797 7.028 1.00 58.50 151 LYS A C 1
ATOM 1227 O O . LYS A 1 151 ? 21.771 -19.279 6.843 1.00 58.50 151 LYS A O 1
ATOM 1232 N N . VAL A 1 152 ? 20.031 -18.111 6.071 1.00 62.56 152 VAL A N 1
ATOM 1233 C CA . VAL A 1 152 ? 20.687 -17.774 4.791 1.00 62.56 152 VAL A CA 1
ATOM 1234 C C . VAL A 1 152 ? 21.415 -16.444 4.937 1.00 62.56 152 VAL A C 1
ATOM 1236 O O . VAL A 1 152 ? 20.771 -15.435 5.161 1.00 62.56 152 VAL A O 1
ATOM 1239 N N . THR A 1 153 ? 22.741 -16.413 4.810 1.00 70.12 153 THR A N 1
ATOM 1240 C CA . THR A 1 153 ? 23.523 -15.182 5.041 1.00 70.12 153 THR A CA 1
ATOM 1241 C C . THR A 1 153 ? 23.465 -14.196 3.874 1.00 70.12 153 THR A C 1
ATOM 1243 O O . THR A 1 153 ? 23.652 -13.004 4.089 1.00 70.12 153 THR A O 1
ATOM 1246 N N . SER A 1 154 ? 23.215 -14.669 2.647 1.00 80.00 154 SER A N 1
ATOM 1247 C CA . SER A 1 154 ? 23.181 -13.841 1.436 1.00 80.00 154 SER A CA 1
ATOM 1248 C C . SER A 1 154 ? 22.340 -14.500 0.336 1.00 80.00 154 SER A C 1
ATOM 1250 O O . SER A 1 154 ? 22.433 -15.712 0.137 1.00 80.00 154 SER A O 1
ATOM 1252 N N . ILE A 1 155 ? 21.520 -13.725 -0.377 1.00 85.50 155 ILE A N 1
ATOM 1253 C CA . ILE A 1 155 ? 20.683 -14.193 -1.499 1.00 85.50 155 ILE A CA 1
ATOM 1254 C C . ILE A 1 155 ? 20.754 -13.204 -2.666 1.00 85.50 155 ILE A C 1
ATOM 1256 O O . ILE A 1 155 ? 20.963 -12.010 -2.461 1.00 85.50 155 ILE A O 1
ATOM 1260 N N . LYS A 1 156 ? 20.572 -13.692 -3.897 1.00 86.88 156 LYS A N 1
ATOM 1261 C CA . LYS A 1 156 ? 20.441 -12.844 -5.091 1.00 86.88 156 LYS A CA 1
ATOM 1262 C C . LYS A 1 156 ? 19.087 -12.136 -5.130 1.00 86.88 156 LYS A C 1
ATOM 1264 O O . LYS A 1 156 ? 18.083 -12.703 -4.692 1.00 86.88 156 LYS A O 1
ATOM 1269 N N . PHE A 1 157 ? 19.039 -10.937 -5.713 1.00 85.38 157 PHE A N 1
ATOM 1270 C CA . PHE A 1 157 ? 17.786 -10.186 -5.866 1.00 85.38 157 PHE A CA 1
ATOM 1271 C C . PHE A 1 157 ? 16.722 -10.960 -6.655 1.00 85.38 157 PHE A C 1
ATOM 1273 O O . PHE A 1 157 ? 15.582 -11.048 -6.202 1.00 85.38 157 PHE A O 1
ATOM 1280 N N . ASN A 1 158 ? 17.082 -11.581 -7.782 1.00 84.81 158 ASN A N 1
ATOM 1281 C CA . ASN A 1 158 ? 16.126 -12.345 -8.593 1.00 84.81 158 ASN A CA 1
ATOM 1282 C C . ASN A 1 158 ? 15.506 -13.537 -7.838 1.00 84.81 158 ASN A C 1
ATOM 1284 O O . ASN A 1 158 ? 14.292 -13.718 -7.860 1.00 84.81 158 ASN A O 1
ATOM 1288 N N . SER A 1 159 ? 16.314 -14.311 -7.112 1.00 80.88 159 SER A N 1
ATOM 1289 C CA . SER A 1 159 ? 15.846 -15.451 -6.322 1.00 80.88 159 SER A CA 1
ATOM 1290 C C . SER A 1 159 ? 14.966 -15.013 -5.152 1.00 80.88 159 SER A C 1
ATOM 1292 O O . SER A 1 159 ? 14.032 -15.720 -4.795 1.00 80.88 159 SER A O 1
ATOM 1294 N N . TYR A 1 160 ? 15.231 -13.844 -4.564 1.00 82.19 160 TYR A N 1
ATOM 1295 C CA . TYR A 1 160 ? 14.420 -13.320 -3.467 1.00 82.19 160 TYR A CA 1
ATOM 1296 C C . TYR A 1 160 ? 13.006 -12.922 -3.898 1.00 82.19 160 TYR A C 1
ATOM 1298 O O . TYR A 1 160 ? 12.061 -13.135 -3.141 1.00 82.19 160 TYR A O 1
ATOM 1306 N N . VAL A 1 161 ? 12.859 -12.345 -5.093 1.00 78.56 161 VAL A N 1
ATOM 1307 C CA . VAL A 1 161 ? 11.543 -11.947 -5.620 1.00 78.56 161 VAL A CA 1
ATOM 1308 C C . VAL A 1 161 ? 10.677 -13.177 -5.894 1.00 78.56 161 VAL A C 1
ATOM 1310 O O . VAL A 1 161 ? 9.534 -13.197 -5.458 1.00 78.56 161 VAL A O 1
ATOM 1313 N N . VAL A 1 162 ? 11.244 -14.234 -6.487 1.00 75.94 162 VAL A N 1
ATOM 1314 C CA . VAL A 1 162 ? 10.528 -15.500 -6.749 1.00 75.94 162 VAL A CA 1
ATOM 1315 C C . VAL A 1 162 ? 10.040 -16.179 -5.462 1.00 75.94 162 VAL A C 1
ATOM 1317 O O . VAL A 1 162 ? 9.011 -16.834 -5.465 1.00 75.94 162 VAL A O 1
ATOM 1320 N N . LEU A 1 163 ? 10.737 -16.006 -4.333 1.00 71.75 163 LEU A N 1
ATOM 1321 C CA . LEU A 1 163 ? 10.289 -16.537 -3.035 1.00 71.75 163 LEU A CA 1
ATOM 1322 C C . LEU A 1 163 ? 9.105 -15.768 -2.421 1.00 71.75 163 LEU A C 1
ATOM 1324 O O . LEU A 1 163 ? 8.601 -16.172 -1.371 1.00 71.75 163 LEU A O 1
ATOM 1328 N N . LYS A 1 164 ? 8.738 -14.618 -2.994 1.00 66.88 164 LYS A N 1
ATOM 1329 C CA . LYS A 1 164 ? 7.685 -13.726 -2.495 1.00 66.88 164 LYS A CA 1
ATOM 1330 C C . LYS A 1 164 ? 6.453 -13.650 -3.396 1.00 66.88 164 LYS A C 1
ATOM 1332 O O . LYS A 1 164 ? 5.495 -13.004 -2.974 1.00 66.88 164 LYS A O 1
ATOM 1337 N N . GLU A 1 165 ? 6.512 -14.239 -4.587 1.00 57.66 165 GLU A N 1
ATOM 1338 C CA . GLU A 1 165 ? 5.340 -14.556 -5.416 1.00 57.66 165 GLU A CA 1
ATOM 1339 C C . GLU A 1 165 ? 4.611 -15.783 -4.855 1.00 57.66 165 GLU A C 1
ATOM 1341 O O . GLU A 1 165 ? 3.361 -15.765 -4.881 1.00 57.66 165 GLU A O 1
#

Nearest PDB structures (foldseek):
  5guh-assembly1_A  TM=8.680E-01  e=3.146E-12  Bombyx mori
  7ygn-assembly1_A  TM=8.867E-01  e=2.128E-11  Mus musculus
  6kr6-assembly1_A  TM=7.547E-01  e=1.140E-12  Drosophila melanogaster
  9ij5-assembly1_A  TM=7.104E-01  e=3.764E-12  Mus musculus
  9ij3-assembly1_A  TM=6.961E-01  e=5.074E-12  Mus musculus